Protein AF-A0A8T6X5K1-F1 (afdb_monomer_lite)

Sequence (90 aa):
LLRTHTTSMTIQYLAEHPREPCKIFSLGRVFRREAIDYSHLAEFYQVEGIVMEPGASFAMLVGVMREFYQRLGFEDIRVRPGYFPYTEPS

Radius of gyration: 15.13 Å; chains: 1; bounding box: 34×32×30 Å

pLDDT: mean 93.66, std 3.69, range [71.5, 97.38]

Foldseek 3Di:
DWAAACVVVVVVVCVVVVADFDKDKDKDKHADPDDDDPPDDRIDIDIDIDTDDPPDDPVVVVVVVCVVVVVVVDNDDDDDFDDDPPDPGD

Structure (mmCIF, N/CA/C/O backbone):
data_AF-A0A8T6X5K1-F1
#
_entry.id   AF-A0A8T6X5K1-F1
#
loop_
_atom_site.group_PDB
_atom_site.id
_atom_site.type_symbol
_atom_site.label_atom_id
_atom_site.label_alt_id
_atom_site.label_comp_id
_atom_site.label_asym_id
_atom_site.label_entity_id
_atom_site.label_seq_id
_atom_site.pdbx_PDB_ins_code
_atom_site.Cartn_x
_atom_site.Cartn_y
_atom_site.Cartn_z
_atom_site.occupancy
_atom_site.B_iso_or_equiv
_atom_site.auth_seq_id
_atom_site.auth_comp_id
_atom_site.auth_asym_id
_atom_site.auth_atom_id
_atom_site.pdbx_PDB_model_num
ATOM 1 N N . LEU A 1 1 ? 16.443 14.122 1.012 1.00 86.44 1 LEU A N 1
ATOM 2 C CA . LEU A 1 1 ? 16.498 12.857 0.238 1.00 86.44 1 LEU A CA 1
ATOM 3 C C . LEU A 1 1 ? 15.412 12.898 -0.829 1.00 86.44 1 LEU A C 1
ATOM 5 O O . LEU A 1 1 ? 14.409 13.566 -0.601 1.00 86.44 1 LEU A O 1
ATOM 9 N N . LEU A 1 2 ? 15.602 12.229 -1.970 1.00 94.12 2 LEU A N 1
ATOM 10 C CA . LEU A 1 2 ? 14.499 11.999 -2.909 1.00 94.12 2 LEU A CA 1
ATOM 11 C C . LEU A 1 2 ? 13.530 10.974 -2.303 1.00 94.12 2 LEU A C 1
ATOM 13 O O . LEU A 1 2 ? 13.959 10.070 -1.588 1.00 94.12 2 LEU A O 1
ATOM 17 N N . ARG A 1 3 ? 12.232 11.131 -2.571 1.00 94.75 3 ARG A N 1
ATOM 18 C CA . ARG A 1 3 ? 11.175 10.232 -2.085 1.00 94.75 3 ARG A CA 1
ATOM 19 C C . ARG A 1 3 ? 11.440 8.798 -2.560 1.00 94.75 3 ARG A C 1
ATOM 21 O O . ARG A 1 3 ? 11.477 8.553 -3.762 1.00 94.75 3 ARG A O 1
ATOM 28 N N . THR A 1 4 ? 11.559 7.859 -1.628 1.00 95.19 4 THR A N 1
ATOM 29 C CA . THR A 1 4 ? 11.844 6.440 -1.907 1.00 95.19 4 THR A CA 1
ATOM 30 C C . THR A 1 4 ? 10.583 5.582 -2.055 1.00 95.19 4 THR A C 1
ATOM 32 O O . THR A 1 4 ? 10.639 4.512 -2.659 1.00 95.19 4 THR A O 1
ATOM 35 N N . HIS A 1 5 ? 9.456 6.033 -1.493 1.00 95.00 5 HIS A N 1
ATOM 36 C CA . HIS A 1 5 ? 8.142 5.377 -1.536 1.00 95.00 5 HIS A CA 1
ATOM 37 C C . HIS A 1 5 ? 7.024 6.410 -1.301 1.00 95.00 5 HIS A C 1
ATOM 39 O O . HIS A 1 5 ? 7.230 7.428 -0.624 1.00 95.00 5 HIS A O 1
ATOM 45 N N . THR A 1 6 ? 5.836 6.160 -1.859 1.00 96.38 6 THR A N 1
ATOM 46 C CA . THR A 1 6 ? 4.651 7.037 -1.732 1.00 96.38 6 THR A CA 1
ATOM 47 C C . THR A 1 6 ? 4.113 7.126 -0.306 1.00 96.38 6 THR A C 1
ATOM 49 O O . THR A 1 6 ? 3.439 8.097 0.020 1.00 96.38 6 THR A O 1
ATOM 52 N N . THR A 1 7 ? 4.514 6.207 0.572 1.00 94.19 7 THR A N 1
ATOM 53 C CA . THR A 1 7 ? 4.045 6.100 1.962 1.00 94.19 7 THR A CA 1
ATOM 54 C C . THR A 1 7 ? 4.298 7.357 2.777 1.00 94.19 7 THR A C 1
ATOM 56 O O . THR A 1 7 ? 3.528 7.694 3.668 1.00 94.19 7 THR A O 1
ATOM 59 N N . SER A 1 8 ? 5.338 8.114 2.428 1.00 92.88 8 SER A N 1
ATOM 60 C CA . SER A 1 8 ? 5.590 9.433 3.019 1.00 92.88 8 SER A CA 1
ATOM 61 C C . SER A 1 8 ? 4.427 10.415 2.816 1.00 92.88 8 SER A C 1
ATOM 63 O O . SER A 1 8 ? 4.090 11.143 3.744 1.00 92.88 8 SER A O 1
ATOM 65 N N . MET A 1 9 ? 3.775 10.404 1.648 1.00 92.56 9 MET A N 1
ATOM 66 C CA . MET A 1 9 ? 2.603 11.242 1.366 1.00 92.56 9 MET A CA 1
ATOM 67 C C . MET A 1 9 ? 1.369 10.758 2.127 1.00 92.56 9 MET A C 1
ATOM 69 O O . MET A 1 9 ? 0.642 11.567 2.696 1.00 92.56 9 MET A O 1
ATOM 73 N N . THR A 1 10 ? 1.161 9.440 2.171 1.00 94.12 10 THR A N 1
ATOM 74 C CA . THR A 1 10 ? 0.066 8.817 2.921 1.00 94.12 10 THR A CA 1
ATOM 75 C C . THR A 1 10 ? 0.129 9.200 4.398 1.00 94.12 10 THR A C 1
ATOM 77 O O . THR A 1 10 ? -0.848 9.693 4.954 1.00 94.12 10 THR A O 1
ATOM 80 N N . ILE A 1 11 ? 1.295 9.038 5.028 1.00 93.69 11 ILE A N 1
ATOM 81 C CA . ILE A 1 11 ? 1.482 9.356 6.448 1.00 93.69 11 ILE A CA 1
ATOM 82 C C . ILE A 1 11 ? 1.344 10.853 6.715 1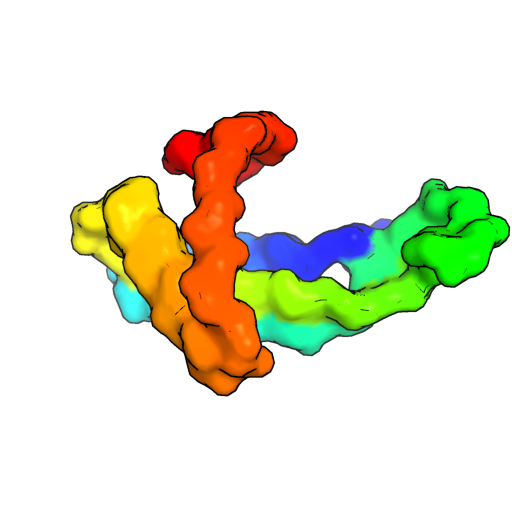.00 93.69 11 ILE A C 1
ATOM 84 O O . ILE A 1 11 ? 0.758 11.219 7.730 1.00 93.69 11 ILE A O 1
ATOM 88 N N . GLN A 1 12 ? 1.818 11.718 5.813 1.00 94.44 12 GLN A N 1
ATOM 89 C CA . GLN A 1 12 ? 1.601 13.158 5.948 1.00 94.44 12 GLN A CA 1
ATOM 90 C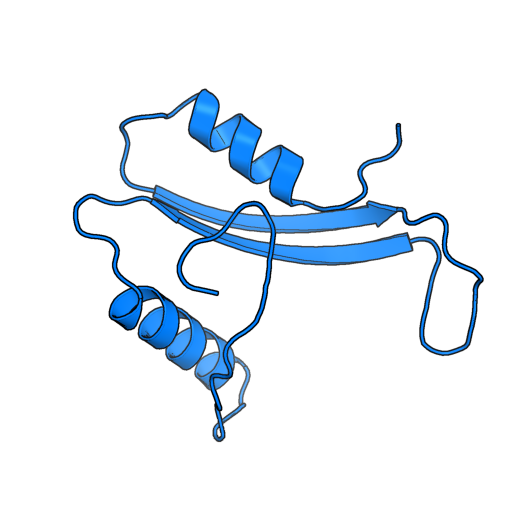 C . GLN A 1 12 ? 0.103 13.491 6.002 1.00 94.44 12 GLN A C 1
ATOM 92 O O . GLN A 1 12 ? -0.332 14.182 6.918 1.00 94.44 12 GLN A O 1
ATOM 97 N N . TYR A 1 13 ? -0.692 12.945 5.077 1.00 95.31 13 TYR A N 1
ATOM 98 C CA . TYR A 1 13 ? -2.135 13.179 5.066 1.00 95.31 13 TYR A CA 1
ATOM 99 C C . TYR A 1 13 ? -2.814 12.652 6.337 1.00 95.31 13 TYR A C 1
ATOM 101 O O . TYR A 1 13 ? -3.631 13.354 6.933 1.00 95.31 13 TYR A O 1
ATOM 109 N N . LEU A 1 14 ? -2.467 11.438 6.780 1.00 95.31 14 LEU A N 1
ATOM 110 C CA . LEU A 1 14 ? -3.035 10.856 8.001 1.00 95.31 14 LEU A CA 1
ATOM 111 C C . LEU A 1 14 ? -2.652 11.643 9.260 1.00 95.31 14 LEU A C 1
ATOM 113 O O . LEU A 1 14 ? -3.463 11.759 10.174 1.00 95.31 14 LEU A O 1
ATOM 117 N N . ALA A 1 15 ? -1.444 12.209 9.311 1.00 95.94 15 ALA A N 1
ATOM 118 C CA . ALA A 1 15 ? -1.016 13.065 10.414 1.00 95.94 15 ALA A CA 1
ATOM 119 C C . ALA A 1 15 ? -1.812 14.380 10.473 1.00 95.94 15 ALA A C 1
ATOM 121 O O . ALA A 1 15 ? -2.079 14.882 11.564 1.00 95.94 15 ALA A O 1
ATOM 122 N N . GLU A 1 16 ? -2.213 14.917 9.318 1.00 96.69 16 GLU A N 1
ATOM 123 C CA . GLU A 1 16 ? -3.073 16.102 9.211 1.00 96.69 16 GLU A CA 1
ATOM 124 C C . GLU A 1 16 ? -4.552 15.787 9.529 1.00 96.69 16 GLU A C 1
ATOM 126 O O . GLU A 1 16 ? -5.263 16.660 10.024 1.00 96.69 16 GLU A O 1
ATOM 131 N N . HIS A 1 17 ? -5.000 14.537 9.333 1.00 95.50 17 HIS A N 1
ATOM 132 C CA . HIS A 1 17 ? -6.396 14.097 9.515 1.00 95.50 17 HIS A CA 1
ATOM 133 C C . HIS A 1 17 ? -6.530 12.871 10.449 1.00 95.50 17 HIS A C 1
ATOM 135 O O . HIS A 1 17 ? -7.147 11.874 10.077 1.00 95.50 17 HIS A O 1
ATOM 141 N N . PRO A 1 18 ? -6.012 12.897 11.692 1.00 94.50 18 PRO A N 1
ATOM 142 C CA . PRO A 1 18 ? -5.769 11.690 12.498 1.00 94.50 18 PRO A CA 1
ATOM 143 C C . PRO A 1 18 ? -7.022 10.964 13.012 1.00 94.50 18 PRO A C 1
ATOM 145 O O . PRO A 1 18 ? -6.912 9.917 13.648 1.00 94.50 18 PRO A O 1
ATOM 148 N N . ARG A 1 19 ? -8.216 11.536 12.828 1.00 93.94 19 ARG A N 1
ATOM 149 C CA . ARG A 1 19 ? -9.478 11.010 13.383 1.00 93.94 19 ARG A CA 1
ATOM 150 C C . ARG A 1 19 ? -10.564 10.795 12.341 1.00 93.94 19 ARG A C 1
ATOM 152 O O . ARG A 1 19 ? -11.624 10.281 12.687 1.00 93.94 19 ARG A O 1
ATOM 159 N N . GLU A 1 20 ? -10.330 11.203 11.102 1.00 94.81 20 GLU A N 1
ATOM 160 C CA . GLU A 1 20 ? -11.343 11.162 10.055 1.00 94.81 20 GLU A CA 1
ATOM 161 C C . GLU A 1 20 ? -11.225 9.852 9.280 1.00 94.81 20 GLU A C 1
ATOM 163 O O . GLU A 1 20 ? -10.182 9.603 8.668 1.00 94.81 20 GLU A O 1
ATOM 168 N N . PRO A 1 21 ? -12.262 8.994 9.290 1.00 96.50 21 PRO A N 1
ATOM 169 C CA . PRO A 1 21 ? -12.245 7.808 8.461 1.00 96.50 21 PRO A CA 1
ATOM 170 C C . PRO A 1 21 ? -12.059 8.192 6.993 1.00 96.50 21 PRO A C 1
ATOM 172 O O . PRO A 1 21 ? -12.799 9.021 6.462 1.00 96.50 21 PRO A O 1
ATOM 175 N N . CYS A 1 22 ? -11.072 7.599 6.332 1.00 96.12 22 CYS A N 1
ATOM 176 C CA . CYS A 1 22 ? -10.710 7.969 4.971 1.00 96.12 22 CYS A CA 1
ATOM 177 C C . CYS A 1 22 ? -10.210 6.772 4.161 1.00 96.12 22 CYS A C 1
ATOM 179 O O . CYS A 1 22 ? -9.741 5.760 4.686 1.00 96.12 22 CYS A O 1
ATOM 181 N N . LYS A 1 23 ? -10.329 6.907 2.839 1.00 95.69 23 LYS A N 1
ATOM 182 C CA . LYS A 1 23 ? -9.783 5.985 1.843 1.00 95.69 23 LYS A CA 1
ATOM 183 C C . LYS A 1 23 ? -8.947 6.813 0.887 1.00 95.69 23 LYS A C 1
ATOM 185 O O . LYS A 1 23 ? -9.486 7.668 0.190 1.00 95.69 23 LYS A O 1
ATOM 190 N N . ILE A 1 24 ? -7.642 6.591 0.892 1.00 95.00 24 ILE A N 1
ATOM 191 C CA . ILE A 1 24 ? -6.685 7.404 0.143 1.00 95.00 24 ILE A CA 1
ATOM 192 C C . ILE A 1 24 ? -6.016 6.505 -0.881 1.00 95.00 24 ILE A C 1
ATOM 194 O O . ILE A 1 24 ? -5.663 5.366 -0.579 1.00 95.00 24 ILE A O 1
ATOM 198 N N . PHE A 1 25 ? -5.827 7.032 -2.083 1.00 94.88 25 PHE A N 1
ATOM 199 C CA . PHE A 1 25 ? -5.061 6.400 -3.144 1.00 94.88 25 PHE A CA 1
ATOM 200 C C . PHE A 1 25 ? -4.009 7.385 -3.644 1.00 94.88 25 PHE A C 1
ATOM 202 O O . PHE A 1 25 ? -4.299 8.566 -3.836 1.00 94.88 25 PHE A O 1
ATOM 209 N N . SER A 1 26 ? -2.793 6.902 -3.869 1.00 93.81 26 SER A N 1
ATOM 210 C CA . SER A 1 26 ? -1.695 7.696 -4.401 1.00 93.81 26 SER A CA 1
ATOM 211 C C . SER A 1 26 ? -0.987 6.958 -5.533 1.00 93.81 26 SER A C 1
ATOM 213 O O . SER A 1 26 ? -0.779 5.746 -5.491 1.00 93.81 26 SER A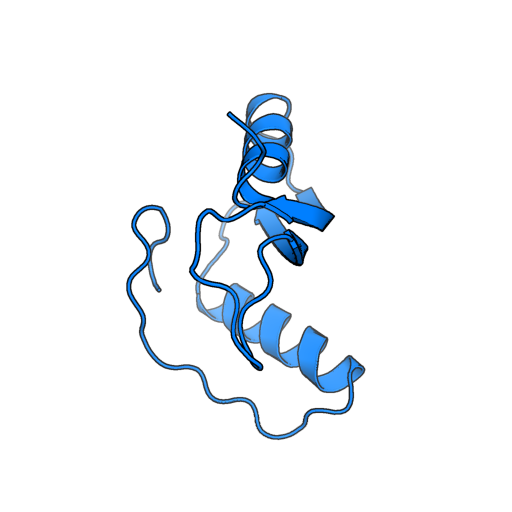 O 1
ATOM 215 N N . LEU A 1 27 ? -0.621 7.720 -6.561 1.00 96.06 27 LEU A N 1
ATOM 216 C CA . LEU A 1 27 ? 0.218 7.294 -7.673 1.00 96.06 27 LEU A CA 1
ATOM 217 C C . LEU A 1 27 ? 1.320 8.336 -7.810 1.00 96.06 27 LEU A C 1
ATOM 219 O O . LEU A 1 27 ? 1.042 9.512 -8.051 1.00 96.06 27 LEU A O 1
ATOM 223 N N . GLY A 1 28 ? 2.571 7.926 -7.647 1.00 95.81 28 GLY A N 1
ATOM 224 C CA . GLY A 1 28 ? 3.672 8.878 -7.635 1.00 95.81 28 GLY A CA 1
ATOM 225 C C . GLY A 1 28 ? 4.986 8.279 -8.089 1.00 95.81 28 GLY A C 1
ATOM 226 O O . GLY A 1 28 ? 5.279 7.115 -7.831 1.00 95.81 28 GLY A O 1
ATOM 227 N N . ARG A 1 29 ? 5.808 9.109 -8.735 1.00 96.44 29 ARG A N 1
ATOM 228 C CA . ARG A 1 29 ? 7.187 8.748 -9.068 1.00 96.44 29 ARG A CA 1
ATOM 229 C C . ARG A 1 29 ? 8.049 8.718 -7.806 1.00 96.44 29 ARG A C 1
ATOM 231 O O . ARG A 1 29 ? 8.050 9.692 -7.040 1.00 96.44 29 ARG A O 1
ATOM 238 N N . VAL A 1 30 ? 8.778 7.625 -7.620 1.00 97.38 30 VAL A N 1
ATOM 239 C CA . VAL A 1 30 ? 9.695 7.358 -6.504 1.00 97.38 30 VAL A CA 1
ATOM 240 C C . VAL A 1 30 ? 11.096 7.064 -7.036 1.00 97.38 30 VAL A C 1
ATOM 242 O O . VAL A 1 30 ? 11.255 6.721 -8.205 1.00 97.38 30 VAL A O 1
ATOM 245 N N . PHE A 1 31 ? 12.104 7.218 -6.181 1.00 96.38 31 PHE A N 1
ATOM 246 C CA . PHE A 1 31 ? 13.515 7.127 -6.542 1.00 96.38 31 PHE A CA 1
ATOM 247 C C . PHE A 1 31 ? 14.231 6.160 -5.609 1.00 96.38 31 PHE A C 1
ATOM 249 O O . PHE A 1 31 ? 14.154 6.307 -4.388 1.00 96.38 31 PHE A O 1
ATOM 256 N N . ARG A 1 32 ? 14.963 5.196 -6.165 1.00 94.75 32 ARG A N 1
ATOM 257 C CA . ARG A 1 32 ? 15.752 4.239 -5.389 1.00 94.75 32 ARG A CA 1
ATOM 258 C C . ARG A 1 32 ? 17.185 4.201 -5.882 1.00 94.75 32 ARG A C 1
ATOM 260 O O . ARG A 1 32 ? 17.460 4.238 -7.076 1.00 94.75 32 ARG A O 1
ATOM 267 N N . ARG A 1 33 ? 18.114 4.125 -4.930 1.00 92.19 33 ARG A N 1
ATOM 268 C CA . ARG A 1 33 ? 19.539 3.952 -5.215 1.00 92.19 33 ARG A CA 1
ATOM 269 C C . ARG A 1 33 ? 19.837 2.464 -5.399 1.00 92.19 33 ARG A C 1
ATOM 271 O O . ARG A 1 33 ? 20.494 1.856 -4.561 1.00 92.19 33 ARG A O 1
ATOM 278 N N . GLU A 1 34 ? 19.311 1.898 -6.474 1.00 87.75 34 GLU A N 1
ATOM 279 C CA . GLU A 1 34 ? 19.521 0.507 -6.879 1.00 87.75 34 GLU A CA 1
ATOM 280 C C . GLU A 1 34 ? 20.411 0.463 -8.132 1.00 87.75 34 GLU A C 1
ATOM 282 O O . GLU A 1 34 ? 20.501 1.442 -8.879 1.00 87.75 34 GLU A O 1
ATOM 287 N N . ALA A 1 35 ? 21.129 -0.645 -8.335 1.00 88.75 35 ALA A N 1
ATOM 288 C CA . ALA A 1 35 ? 21.858 -0.860 -9.580 1.00 88.75 35 ALA A CA 1
ATOM 289 C C . ALA A 1 35 ? 20.840 -1.069 -10.706 1.00 88.75 35 ALA A C 1
ATOM 291 O O . ALA A 1 35 ? 19.928 -1.877 -10.559 1.00 88.75 35 ALA A O 1
ATOM 292 N N . ILE A 1 36 ? 20.982 -0.328 -11.806 1.00 89.00 36 ILE A N 1
ATOM 293 C CA . ILE A 1 36 ? 20.039 -0.431 -12.921 1.00 89.00 36 ILE A CA 1
ATOM 294 C C . ILE A 1 36 ? 20.256 -1.769 -13.626 1.00 89.00 36 ILE A C 1
ATOM 296 O O . ILE A 1 36 ? 21.359 -2.055 -14.095 1.00 89.00 36 ILE A O 1
ATOM 300 N N . ASP A 1 37 ? 19.189 -2.552 -13.731 1.00 91.75 37 ASP A N 1
ATOM 301 C CA . ASP A 1 37 ? 19.132 -3.767 -14.535 1.00 91.75 37 ASP A CA 1
ATOM 302 C C . ASP A 1 37 ? 17.817 -3.822 -15.331 1.00 91.75 37 ASP A C 1
ATOM 304 O O . ASP A 1 37 ? 17.048 -2.862 -15.366 1.00 91.75 37 ASP A O 1
ATOM 308 N N . TYR A 1 38 ? 17.566 -4.930 -16.029 1.00 89.62 38 TYR A N 1
ATOM 309 C CA . TYR A 1 38 ? 16.381 -5.079 -16.880 1.00 89.62 38 TYR A CA 1
ATOM 310 C C . TYR A 1 38 ? 15.046 -5.034 -16.107 1.00 89.62 38 TYR A C 1
ATOM 312 O O . TYR A 1 38 ? 14.005 -4.784 -16.709 1.00 89.62 38 TYR A O 1
ATOM 320 N N . SER A 1 39 ? 15.069 -5.300 -14.800 1.00 89.56 39 SER A N 1
ATOM 321 C CA . SER A 1 39 ? 13.911 -5.337 -13.899 1.00 89.56 39 SER A CA 1
ATOM 322 C C . SER A 1 39 ? 13.883 -4.194 -12.876 1.00 89.56 39 SER A C 1
ATOM 324 O O . SER A 1 39 ? 12.820 -3.909 -12.327 1.00 89.56 39 SER A O 1
ATOM 326 N N . HIS A 1 40 ? 15.008 -3.512 -12.648 1.00 91.62 40 HIS A N 1
ATOM 327 C CA . HIS A 1 40 ? 15.148 -2.459 -11.643 1.00 91.62 40 HIS A CA 1
ATOM 328 C C . HIS A 1 40 ? 15.571 -1.137 -12.282 1.00 91.62 40 HIS A C 1
ATOM 330 O O . HIS A 1 40 ? 16.687 -0.978 -12.779 1.00 91.62 40 HIS A O 1
ATOM 336 N N . LEU A 1 41 ? 14.669 -0.156 -12.229 1.00 93.56 41 LEU A N 1
ATOM 337 C CA . LEU A 1 41 ? 14.937 1.221 -12.631 1.00 93.56 41 LEU A CA 1
ATOM 338 C C . LEU A 1 41 ? 15.230 2.087 -11.401 1.00 93.56 41 LEU A C 1
ATOM 340 O O . LEU A 1 41 ? 14.633 1.908 -10.341 1.00 93.56 41 LEU A O 1
ATOM 344 N N . ALA A 1 42 ? 16.095 3.090 -11.567 1.00 94.06 42 ALA A N 1
ATOM 345 C CA . ALA A 1 42 ? 16.392 4.064 -10.512 1.00 94.06 42 ALA A CA 1
ATOM 346 C C . ALA A 1 42 ? 15.177 4.942 -10.141 1.00 94.06 42 ALA A C 1
ATOM 348 O O . ALA A 1 42 ? 15.111 5.484 -9.035 1.00 94.06 42 ALA A O 1
ATOM 349 N N . GLU A 1 43 ? 14.207 5.072 -11.050 1.00 95.19 43 GLU A N 1
ATOM 350 C CA . GLU A 1 43 ? 12.919 5.711 -10.806 1.00 95.19 43 GLU A CA 1
ATOM 351 C C . GLU A 1 43 ? 11.775 4.916 -11.436 1.00 95.19 43 GLU A C 1
ATOM 353 O O . GLU A 1 43 ? 11.905 4.363 -12.526 1.00 95.19 43 GLU A O 1
ATOM 358 N N . PHE A 1 44 ? 10.643 4.868 -10.742 1.00 96.00 44 PHE A N 1
ATOM 359 C CA . PHE A 1 44 ? 9.426 4.215 -11.218 1.00 96.00 44 PHE A CA 1
ATOM 360 C C . PHE A 1 44 ? 8.200 4.814 -10.527 1.00 96.00 44 PHE A C 1
ATOM 362 O O . PHE A 1 44 ? 8.317 5.621 -9.601 1.00 96.00 44 PHE A O 1
ATOM 369 N N . TYR A 1 45 ? 7.010 4.444 -10.992 1.00 96.69 45 TYR A N 1
ATOM 370 C CA . TYR A 1 45 ? 5.757 4.862 -10.373 1.00 96.69 45 TYR A CA 1
ATOM 371 C C . TYR A 1 45 ? 5.303 3.824 -9.354 1.00 96.69 45 TYR A C 1
ATOM 373 O O . TYR A 1 45 ? 5.133 2.653 -9.683 1.00 96.69 45 TYR A O 1
ATOM 381 N N . GLN A 1 46 ? 5.096 4.270 -8.121 1.00 97.31 46 GLN A N 1
ATOM 382 C CA . GLN A 1 46 ? 4.502 3.467 -7.065 1.00 97.31 46 GLN A CA 1
ATOM 383 C C . GLN A 1 46 ? 3.022 3.828 -6.933 1.00 97.31 46 GLN A C 1
ATOM 385 O O . GLN A 1 46 ? 2.656 5.006 -6.946 1.00 97.31 46 GLN A O 1
ATOM 390 N N . VAL A 1 47 ? 2.194 2.792 -6.816 1.00 96.06 47 VAL A N 1
ATOM 391 C CA . VAL A 1 47 ? 0.778 2.875 -6.461 1.00 96.06 47 VAL A CA 1
ATOM 392 C C . VAL A 1 47 ? 0.630 2.441 -5.010 1.00 96.06 47 VAL A C 1
ATOM 394 O O . VAL A 1 47 ? 1.177 1.412 -4.617 1.00 96.06 47 VAL A O 1
ATOM 397 N N . GLU A 1 48 ? -0.116 3.205 -4.223 1.00 95.50 48 GLU A N 1
ATOM 398 C CA . GLU A 1 48 ? -0.397 2.889 -2.826 1.00 95.50 48 GLU A CA 1
ATOM 399 C C . GLU A 1 48 ? -1.820 3.297 -2.456 1.00 95.50 48 GLU A C 1
ATOM 401 O O . GLU A 1 48 ? -2.316 4.328 -2.912 1.00 95.50 48 GLU A O 1
ATOM 406 N N . GLY A 1 49 ? -2.467 2.501 -1.606 1.00 94.75 49 GLY A N 1
ATOM 407 C CA . GLY A 1 49 ? -3.760 2.829 -1.024 1.00 94.75 49 GLY A CA 1
ATOM 408 C C . GLY A 1 49 ? -3.801 2.518 0.467 1.00 94.75 49 GLY A C 1
ATOM 409 O O . GLY A 1 49 ? -3.178 1.557 0.917 1.00 94.75 49 GLY A O 1
ATOM 410 N N . ILE A 1 50 ? -4.549 3.322 1.221 1.00 95.44 50 ILE A N 1
ATOM 411 C CA . ILE A 1 50 ? -4.809 3.099 2.645 1.00 95.44 50 ILE A CA 1
ATOM 412 C C . ILE A 1 50 ? -6.288 3.317 2.953 1.00 95.44 50 ILE A C 1
ATOM 414 O O . ILE A 1 50 ? -6.940 4.200 2.390 1.00 95.44 50 ILE A O 1
ATOM 418 N N . VAL A 1 51 ? -6.807 2.501 3.862 1.00 96.25 51 VAL A N 1
ATOM 419 C CA . VAL A 1 51 ? -8.125 2.672 4.469 1.00 96.25 51 VAL A CA 1
ATOM 420 C C . VAL A 1 51 ? -7.896 2.868 5.960 1.00 96.25 51 VAL A C 1
ATOM 422 O O . VAL A 1 51 ? -7.348 1.984 6.616 1.00 96.25 51 VAL A O 1
ATOM 425 N N . MET A 1 52 ? -8.289 4.026 6.481 1.00 96.25 52 MET A N 1
ATOM 426 C CA . MET A 1 52 ? -8.280 4.312 7.910 1.00 96.25 52 MET A CA 1
ATOM 427 C C . MET A 1 52 ? -9.726 4.402 8.377 1.00 96.25 52 MET A C 1
ATOM 429 O O . MET A 1 52 ? -10.446 5.306 7.971 1.00 96.25 52 MET A O 1
ATOM 433 N N . GLU A 1 53 ? -10.161 3.474 9.221 1.00 96.12 53 GLU A N 1
ATOM 434 C CA . GLU A 1 53 ? -11.483 3.516 9.843 1.00 96.12 53 GLU A CA 1
ATOM 435 C C . GLU A 1 53 ? -11.502 2.738 11.168 1.00 96.1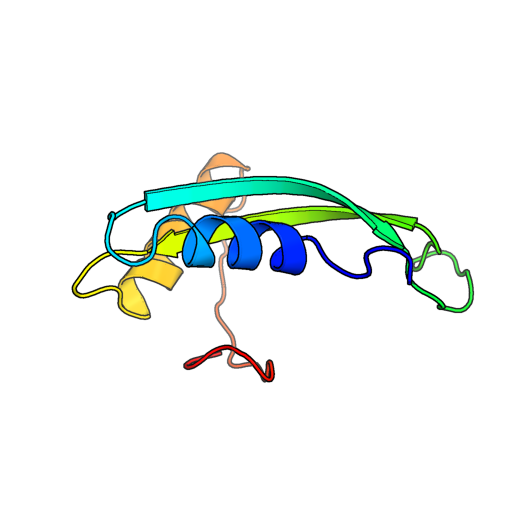2 53 GLU A C 1
ATOM 437 O O . GLU A 1 53 ? -10.707 1.806 11.350 1.00 96.12 53 GLU A O 1
ATOM 442 N N . PRO A 1 54 ? -12.396 3.088 12.112 1.00 95.44 54 PRO A N 1
ATOM 443 C CA . PRO A 1 54 ? -12.612 2.290 13.311 1.00 95.44 54 PRO A CA 1
ATOM 444 C C . PRO A 1 54 ? -12.992 0.848 12.956 1.00 95.44 54 PRO A C 1
ATOM 446 O O . PRO A 1 54 ? -13.900 0.617 12.163 1.00 95.44 54 PRO A O 1
ATOM 449 N N . GLY A 1 55 ? -12.318 -0.127 13.567 1.00 95.00 55 GLY A N 1
ATOM 450 C CA . GLY A 1 55 ? -12.588 -1.547 13.321 1.00 95.00 55 GLY A CA 1
ATOM 451 C C . GLY A 1 55 ? -11.949 -2.118 12.051 1.00 95.00 55 GLY A C 1
ATOM 452 O O . GLY A 1 55 ? -12.251 -3.260 11.702 1.00 95.00 55 GLY A O 1
ATOM 453 N N . ALA A 1 56 ? -11.055 -1.373 11.386 1.00 95.44 56 ALA A N 1
ATOM 454 C CA . ALA A 1 56 ? -10.238 -1.906 10.300 1.00 95.44 56 ALA A CA 1
ATOM 455 C C . ALA A 1 56 ? -9.552 -3.219 10.723 1.00 95.44 56 ALA A C 1
ATOM 457 O O . ALA A 1 56 ? -9.000 -3.336 11.818 1.00 95.44 56 ALA A O 1
ATOM 458 N N . SER A 1 57 ? -9.607 -4.224 9.850 1.00 95.81 57 SER A N 1
ATOM 459 C CA . SER A 1 57 ? -9.116 -5.573 10.138 1.00 95.81 57 SER A CA 1
ATOM 460 C C . SER A 1 57 ? -8.407 -6.187 8.935 1.00 95.81 57 SER A C 1
ATOM 462 O O . SER A 1 57 ? -8.598 -5.771 7.791 1.00 95.81 57 SER A O 1
ATOM 464 N N . PHE A 1 58 ? -7.626 -7.241 9.175 1.00 94.75 58 PHE A N 1
ATOM 465 C CA . PHE A 1 58 ? -6.960 -7.975 8.099 1.00 94.75 58 PHE A CA 1
ATOM 466 C C . PHE A 1 58 ? -7.946 -8.559 7.077 1.00 94.75 58 PHE A C 1
ATOM 468 O O . PHE A 1 58 ? -7.684 -8.533 5.878 1.00 94.75 58 PHE A O 1
ATOM 475 N N . ALA A 1 59 ? -9.116 -9.028 7.524 1.00 95.06 59 ALA A N 1
ATOM 476 C CA . ALA A 1 59 ? -10.157 -9.517 6.623 1.00 95.06 59 ALA A CA 1
ATOM 477 C C . ALA A 1 59 ? -10.638 -8.420 5.657 1.00 95.06 59 ALA A C 1
ATOM 479 O O . ALA A 1 59 ? -10.846 -8.689 4.473 1.00 95.06 59 ALA A O 1
ATOM 480 N N . MET A 1 60 ? -10.750 -7.177 6.138 1.00 96.62 60 MET A N 1
ATOM 481 C CA . MET A 1 60 ? -11.101 -6.026 5.302 1.00 96.62 60 MET A CA 1
ATOM 482 C C . MET A 1 60 ? -9.989 -5.693 4.308 1.00 96.62 60 MET A C 1
ATOM 484 O O . MET A 1 60 ? -10.288 -5.487 3.135 1.00 96.62 60 MET A O 1
ATOM 488 N N . LEU A 1 61 ? -8.720 -5.720 4.734 1.00 95.62 61 LEU A N 1
ATOM 489 C CA . LEU A 1 61 ? -7.577 -5.547 3.831 1.00 95.62 61 LEU A CA 1
ATOM 490 C C . LEU A 1 61 ? -7.610 -6.581 2.697 1.00 95.62 61 LEU A C 1
ATOM 492 O O . LEU A 1 61 ? -7.532 -6.219 1.525 1.00 95.62 61 LEU A O 1
ATOM 496 N N . VAL A 1 62 ? -7.793 -7.862 3.028 1.00 95.19 62 VAL A N 1
ATOM 497 C CA . VAL A 1 62 ? -7.897 -8.935 2.029 1.00 95.19 62 VAL A CA 1
ATOM 498 C C . VAL A 1 62 ? -9.093 -8.715 1.099 1.00 95.19 62 VAL A C 1
ATOM 500 O O . VAL A 1 62 ? -8.959 -8.917 -0.106 1.00 95.19 62 VAL A O 1
ATOM 503 N N . GLY A 1 63 ? -10.241 -8.279 1.624 1.00 95.56 63 GLY A N 1
ATOM 504 C CA . GLY A 1 63 ? -11.426 -7.961 0.823 1.00 95.56 63 GLY A CA 1
ATOM 505 C C . GLY A 1 63 ? -11.182 -6.828 -0.177 1.00 95.56 63 GLY A C 1
ATOM 506 O O . GLY A 1 63 ? -11.477 -6.982 -1.360 1.00 95.56 63 GLY A O 1
ATOM 507 N N . VAL A 1 64 ? -10.570 -5.729 0.272 1.00 95.75 64 VAL A N 1
ATOM 508 C CA . VAL A 1 64 ? -10.209 -4.588 -0.585 1.00 95.75 64 VAL A CA 1
ATOM 509 C C . VAL A 1 64 ? -9.224 -5.011 -1.672 1.00 95.75 64 VAL A C 1
ATOM 511 O O . VAL A 1 64 ? -9.430 -4.689 -2.840 1.00 95.75 64 VAL A O 1
ATOM 514 N N . MET A 1 65 ? -8.186 -5.772 -1.315 1.00 95.25 65 MET A N 1
ATOM 515 C CA . MET A 1 65 ? -7.200 -6.263 -2.281 1.00 95.25 65 MET A CA 1
ATOM 516 C C . MET A 1 65 ? -7.835 -7.206 -3.308 1.00 95.25 65 MET A C 1
ATOM 518 O O . MET A 1 65 ? -7.518 -7.120 -4.493 1.00 95.25 65 MET A O 1
ATOM 522 N N . ARG A 1 66 ? -8.763 -8.074 -2.879 1.00 95.62 66 ARG A N 1
ATOM 523 C CA . ARG A 1 66 ? -9.499 -8.966 -3.782 1.00 95.62 66 ARG A CA 1
ATOM 524 C C . ARG A 1 66 ? -10.322 -8.196 -4.804 1.00 95.62 66 ARG A C 1
ATOM 526 O O . ARG A 1 66 ? -10.152 -8.421 -5.997 1.00 95.62 66 ARG A O 1
ATOM 533 N N . GLU A 1 67 ? -11.140 -7.260 -4.340 1.00 95.62 67 GLU A N 1
ATOM 534 C CA . GLU A 1 67 ? -11.974 -6.422 -5.206 1.00 95.62 67 GLU A CA 1
ATOM 535 C C . GLU A 1 67 ? -11.122 -5.595 -6.182 1.00 95.62 67 GLU A C 1
ATOM 537 O O . GLU A 1 67 ? -11.422 -5.520 -7.374 1.00 95.62 67 GLU A O 1
ATOM 542 N N . PHE A 1 68 ? -10.028 -4.999 -5.697 1.00 95.38 68 PHE A N 1
ATOM 543 C CA . PHE A 1 68 ? -9.135 -4.182 -6.517 1.00 95.38 68 PHE A CA 1
ATOM 544 C C . PHE A 1 68 ? -8.542 -4.976 -7.688 1.00 95.38 68 PHE A C 1
ATOM 546 O O . PHE A 1 68 ? -8.634 -4.549 -8.838 1.00 95.38 68 PHE A O 1
ATOM 553 N N . TYR A 1 69 ? -7.973 -6.151 -7.416 1.00 95.81 69 TYR A N 1
ATOM 554 C CA . TYR A 1 69 ? -7.365 -6.988 -8.451 1.00 95.81 69 TYR A CA 1
ATOM 555 C C . TYR A 1 69 ? -8.398 -7.651 -9.371 1.00 95.81 69 TYR A C 1
ATOM 557 O O . TYR A 1 69 ? -8.143 -7.755 -10.570 1.00 95.81 69 TYR A O 1
ATOM 565 N N . GLN A 1 70 ? -9.580 -8.011 -8.863 1.00 95.62 70 GLN A N 1
ATOM 566 C CA . GLN A 1 70 ? -10.679 -8.506 -9.700 1.00 95.62 70 GLN A CA 1
ATOM 567 C C . GLN A 1 70 ? -11.108 -7.468 -10.741 1.00 95.62 70 GLN A C 1
ATOM 569 O O . GLN A 1 70 ? -11.265 -7.803 -11.913 1.00 95.62 70 GLN A O 1
ATOM 574 N N . ARG A 1 71 ? -11.206 -6.186 -10.362 1.00 96.19 71 ARG A N 1
ATOM 575 C CA . ARG A 1 71 ? -11.500 -5.093 -11.311 1.00 96.19 71 ARG A CA 1
ATOM 576 C C . ARG A 1 71 ? -10.406 -4.865 -12.353 1.00 96.19 71 ARG A C 1
ATOM 578 O O . ARG A 1 71 ? -10.691 -4.310 -13.409 1.00 96.19 71 ARG A O 1
ATOM 585 N N . LEU A 1 72 ? -9.177 -5.288 -12.068 1.00 96.31 72 LEU A N 1
ATOM 586 C CA . LEU A 1 72 ? -8.064 -5.276 -13.019 1.00 96.31 72 LEU A CA 1
ATOM 587 C C . LEU A 1 72 ? -8.018 -6.532 -13.911 1.00 96.31 72 LEU A C 1
ATOM 589 O O . LEU A 1 72 ? -7.153 -6.616 -14.778 1.00 96.31 72 LEU A O 1
ATOM 593 N N . GLY A 1 73 ? -8.936 -7.488 -13.725 1.00 97.19 73 GLY A N 1
ATOM 594 C CA . GLY A 1 73 ? -9.001 -8.729 -14.501 1.00 97.19 73 GLY A CA 1
ATOM 595 C C . GLY A 1 73 ? -8.161 -9.880 -13.937 1.00 97.19 73 GLY A C 1
ATOM 596 O O . GLY A 1 73 ? -7.893 -10.839 -14.656 1.00 97.19 73 GLY A O 1
ATOM 597 N N . PHE A 1 74 ? -7.733 -9.806 -12.672 1.00 96.38 74 PHE A N 1
ATOM 598 C CA . PHE A 1 74 ? -7.031 -10.902 -11.998 1.00 96.38 74 PHE A CA 1
ATOM 599 C C . PHE A 1 74 ? -7.995 -11.704 -11.117 1.00 96.38 74 PHE A C 1
ATOM 601 O O . PHE A 1 74 ? -8.560 -11.179 -10.158 1.00 96.38 74 PHE A O 1
ATOM 608 N N . GLU A 1 75 ? -8.150 -12.994 -11.413 1.00 89.94 75 GLU A N 1
ATOM 609 C CA . GLU A 1 75 ? -9.108 -13.867 -10.717 1.00 89.94 75 GLU A CA 1
ATOM 610 C C . GLU A 1 75 ? -8.464 -14.655 -9.557 1.00 89.94 75 GLU A C 1
ATOM 612 O O . GLU A 1 75 ? -9.058 -14.802 -8.485 1.00 89.94 75 GLU A O 1
ATOM 617 N N . ASP A 1 76 ? -7.212 -15.093 -9.723 1.00 92.62 76 ASP A N 1
ATOM 618 C CA . ASP A 1 76 ? -6.509 -15.966 -8.774 1.00 92.62 76 ASP A CA 1
ATOM 619 C C . ASP A 1 76 ? -5.630 -15.195 -7.778 1.00 92.62 76 ASP A C 1
ATOM 621 O O . ASP A 1 76 ? -4.421 -15.025 -7.955 1.00 92.62 76 ASP A O 1
ATOM 625 N N . ILE A 1 77 ? -6.233 -14.760 -6.671 1.00 93.00 77 ILE A N 1
ATOM 626 C CA . ILE A 1 77 ? -5.556 -13.947 -5.649 1.00 93.00 77 ILE A CA 1
ATOM 627 C C . ILE A 1 77 ? -5.150 -14.809 -4.452 1.00 93.00 77 ILE A C 1
ATOM 629 O O . ILE A 1 77 ? -5.992 -15.379 -3.748 1.00 93.00 77 ILE A O 1
ATOM 633 N N . ARG A 1 78 ? -3.840 -14.864 -4.183 1.00 92.88 78 ARG A N 1
ATOM 634 C CA . ARG A 1 78 ? -3.245 -15.567 -3.036 1.00 92.88 78 ARG A CA 1
ATOM 635 C C . ARG A 1 78 ? -2.593 -14.568 -2.088 1.00 92.88 78 ARG A C 1
ATOM 637 O O . ARG A 1 78 ? -1.765 -13.770 -2.509 1.00 92.88 78 ARG A O 1
ATOM 644 N N . VAL A 1 79 ? -2.927 -14.664 -0.804 1.00 92.31 79 VAL A N 1
ATOM 645 C CA . VAL A 1 79 ? -2.321 -13.856 0.263 1.00 92.31 79 VAL A CA 1
ATOM 646 C C . VAL A 1 79 ? -1.273 -14.710 0.969 1.00 92.31 79 VAL A C 1
ATOM 648 O O . VAL A 1 79 ? -1.550 -15.858 1.318 1.00 92.31 79 VAL A O 1
ATOM 651 N N . ARG A 1 80 ? -0.061 -14.178 1.136 1.00 94.00 80 ARG A N 1
ATOM 652 C CA . ARG A 1 80 ? 1.051 -14.840 1.828 1.00 94.00 80 ARG A CA 1
ATOM 653 C C . ARG A 1 80 ? 1.605 -13.892 2.890 1.00 94.00 80 ARG A C 1
ATOM 655 O O . ARG A 1 80 ? 1.733 -12.716 2.561 1.00 94.00 80 ARG A O 1
ATOM 662 N N . PRO A 1 81 ? 1.956 -14.383 4.090 1.00 91.44 81 PRO A N 1
ATOM 663 C CA . PRO A 1 81 ? 2.588 -13.553 5.107 1.00 91.44 81 PRO A CA 1
ATOM 664 C C . PRO A 1 81 ? 3.904 -12.949 4.612 1.00 91.44 81 PRO A C 1
ATOM 666 O O . PRO A 1 81 ? 4.699 -13.632 3.955 1.00 91.44 81 PRO A O 1
ATOM 669 N N . GLY A 1 82 ? 4.126 -11.688 4.955 1.00 89.50 82 GLY A N 1
ATOM 670 C CA . GLY A 1 82 ? 5.347 -10.935 4.703 1.00 89.50 82 GLY A CA 1
ATOM 671 C C . GLY A 1 82 ? 5.848 -10.237 5.966 1.00 89.50 82 GLY A C 1
ATOM 672 O O . GLY A 1 82 ? 5.262 -10.343 7.038 1.00 89.50 82 GLY A O 1
ATOM 673 N N . TYR A 1 83 ? 6.955 -9.506 5.852 1.00 90.31 83 TYR A N 1
ATOM 674 C CA . TYR A 1 83 ? 7.416 -8.613 6.913 1.00 90.31 83 TYR A CA 1
ATOM 675 C C . TYR A 1 8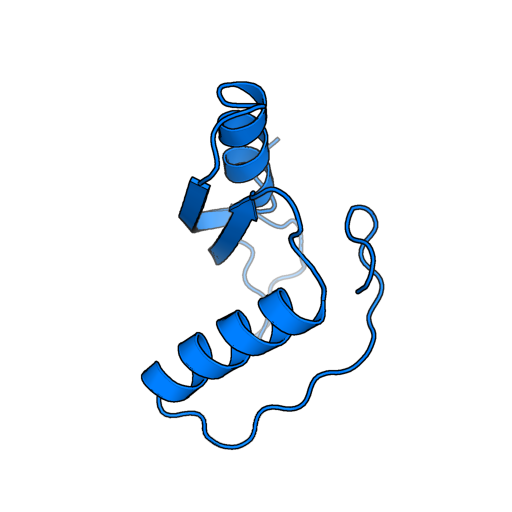3 ? 7.671 -7.232 6.330 1.00 90.31 83 TYR A C 1
ATOM 677 O O . TYR A 1 83 ? 8.522 -7.072 5.453 1.00 90.31 83 TYR A O 1
ATOM 685 N N . PHE A 1 84 ? 6.966 -6.237 6.861 1.00 89.44 84 PHE A N 1
ATOM 686 C CA . PHE A 1 84 ? 7.257 -4.835 6.617 1.00 89.44 84 PHE A CA 1
ATOM 687 C C . PHE A 1 84 ? 7.283 -4.100 7.964 1.00 89.44 84 PHE A C 1
ATOM 689 O O . PHE A 1 84 ? 6.421 -4.332 8.809 1.00 89.44 84 PHE A O 1
ATOM 696 N N . PRO A 1 85 ? 8.259 -3.208 8.195 1.00 87.50 85 PRO A N 1
ATOM 697 C CA . PRO A 1 85 ? 8.541 -2.656 9.524 1.00 87.50 85 PRO A CA 1
ATOM 698 C C . PRO A 1 85 ? 7.459 -1.714 10.083 1.00 87.50 85 PRO A C 1
ATOM 700 O O . PRO A 1 85 ? 7.594 -1.246 11.208 1.00 87.50 85 PRO A O 1
ATOM 703 N N . TYR A 1 86 ? 6.423 -1.397 9.306 1.00 86.81 86 TYR A N 1
ATOM 704 C CA . TYR A 1 86 ? 5.376 -0.429 9.649 1.00 86.81 86 TYR A CA 1
ATOM 705 C C . TYR A 1 86 ? 3.953 -0.989 9.476 1.00 86.81 86 TYR A C 1
AT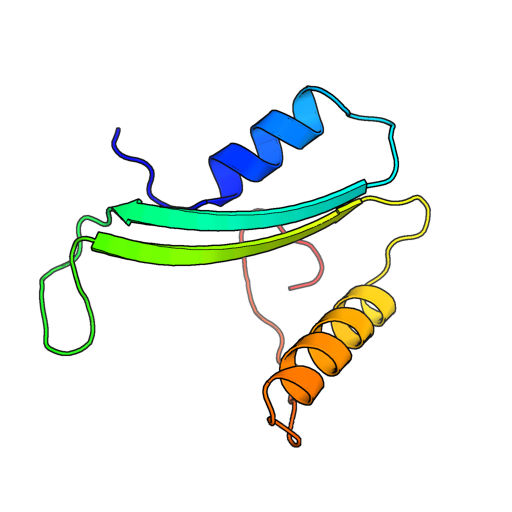OM 707 O O . TYR A 1 86 ? 2.999 -0.213 9.460 1.00 86.81 86 TYR A O 1
ATOM 715 N N . THR A 1 87 ? 3.789 -2.311 9.340 1.00 86.75 87 THR A N 1
ATOM 716 C CA . THR A 1 87 ? 2.472 -2.956 9.197 1.00 86.75 87 THR A CA 1
ATOM 717 C C . THR A 1 87 ? 2.336 -4.195 10.076 1.00 86.75 87 THR A C 1
ATOM 719 O O . THR A 1 87 ? 3.245 -5.017 10.175 1.00 86.75 87 THR A O 1
ATOM 722 N N . GLU A 1 88 ? 1.157 -4.363 10.669 1.00 87.94 88 GLU A N 1
ATOM 723 C CA . GLU A 1 88 ? 0.772 -5.559 11.415 1.00 87.94 88 GLU A CA 1
ATOM 724 C C . GLU A 1 88 ? -0.731 -5.827 11.205 1.00 87.94 88 GLU A C 1
ATOM 726 O O . GLU A 1 88 ? -1.538 -4.927 11.456 1.00 87.94 88 GLU A O 1
ATOM 731 N N . PRO A 1 89 ? -1.143 -7.028 10.751 1.00 85.69 89 PRO A N 1
ATOM 732 C CA . PRO A 1 89 ? -0.328 -8.117 10.194 1.00 85.69 89 PRO A CA 1
ATOM 733 C C . PRO A 1 89 ? 0.176 -7.809 8.769 1.00 85.69 89 PRO A C 1
ATOM 735 O O . PRO A 1 89 ? -0.364 -6.937 8.088 1.00 85.69 89 PRO A O 1
ATOM 738 N N . SER A 1 90 ? 1.202 -8.544 8.324 1.00 71.50 90 SER A N 1
ATOM 739 C CA . SER A 1 90 ? 1.843 -8.414 7.004 1.00 71.50 90 SER A CA 1
ATOM 740 C C . SER A 1 90 ? 1.905 -9.737 6.255 1.00 71.50 90 SER A C 1
ATOM 742 O O . SER A 1 90 ? 2.094 -10.787 6.906 1.00 71.50 90 SER A O 1
#

Secondary structure (DSSP, 8-state):
-----THHHHHHHHHHSTTS-EEEEEEEEEE------SS--SEEEEEEEEEE-TT--HHHHHHHHHHHHHHTT-----------TT-S--